Protein AF-A0A6H9Y4R7-F1 (afdb_monomer)

Secondary structure (DSSP, 8-state):
---------TTEEEE--SS-EEEEEE---TT-EE-TT-EEEEE--HHHHHHHHHHHHHHHHHHHHHHHHHHHHHHHHHHHHTTSS-HHHHHHHHHHHHHHHHHHHHHHHHHHHHHHHHHHTEEE-SSSEEEEEE---TT-EE--SSSPPP-EEEEEP-

Solvent-accessible surface area (backbone atoms only — not comparable to full-atom values): 8322 Å² total; per-residue (Å²): 136,75,94,78,79,99,76,78,73,88,45,63,45,76,37,63,51,85,48,59,37,37,29,58,43,67,71,68,52,69,70,38,76,47,45,56,65,38,66,42,32,31,35,60,46,69,67,36,54,51,45,27,53,52,24,48,52,50,22,52,5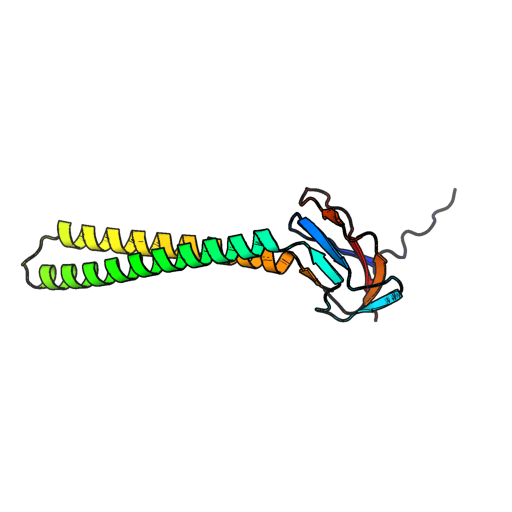2,28,44,51,51,20,53,49,30,45,54,48,27,53,53,34,48,58,32,35,78,68,69,75,44,52,71,67,60,33,51,51,31,48,52,50,20,54,51,27,46,50,50,21,52,53,25,44,54,49,26,53,53,28,43,50,50,40,57,39,36,43,38,51,34,91,48,47,23,28,30,69,41,69,70,64,48,67,72,40,76,44,63,59,54,100,80,49,71,65,31,36,28,36,29,62,63,133

pLDDT: mean 92.0, std 13.66, range [34.91, 98.81]

Foldseek 3Di:
DDDDDPDDPPFKDFDDFLAWAFWADAPDDAFDWDFFFAFGTAGPCPVLVVQLVVLVVQLVVLVVQLVVLVVVLVVQVVCVVVVNDDPVSNVVSVVSNVVSVVSSVVSVVSNVVSVVNSVSSTTGDNGTFGWNDAPDDGRDIWDNDPDTDGGTMTGDDD

Structure (mmCIF, N/CA/C/O backbone):
data_AF-A0A6H9Y4R7-F1
#
_entry.id   AF-A0A6H9Y4R7-F1
#
loop_
_atom_site.group_PDB
_atom_site.id
_atom_site.type_symbol
_atom_site.label_atom_id
_atom_site.label_alt_id
_atom_site.label_comp_id
_atom_site.label_asym_id
_atom_site.label_entity_id
_atom_site.label_seq_id
_atom_site.pdbx_PDB_ins_code
_atom_site.Cartn_x
_atom_site.Cartn_y
_atom_site.Cartn_z
_atom_site.occupancy
_atom_site.B_iso_or_equiv
_atom_site.auth_seq_id
_atom_site.auth_comp_id
_atom_site.auth_asym_id
_atom_site.auth_atom_id
_atom_site.pdbx_PDB_model_num
ATOM 1 N N . MET A 1 1 ? 13.373 31.600 -40.842 1.00 39.12 1 MET A N 1
ATOM 2 C CA . MET A 1 1 ? 14.141 30.350 -41.013 1.00 39.12 1 MET A CA 1
ATOM 3 C C . MET A 1 1 ? 13.322 29.209 -40.419 1.00 39.12 1 MET A C 1
ATOM 5 O O . MET A 1 1 ? 13.284 29.075 -39.210 1.00 39.12 1 MET A O 1
ATOM 9 N N . MET A 1 2 ? 12.576 28.522 -41.295 1.00 34.91 2 MET A N 1
ATOM 10 C CA . MET A 1 2 ? 11.834 27.258 -41.123 1.00 34.91 2 MET A CA 1
ATOM 11 C C . MET A 1 2 ? 11.121 26.961 -39.788 1.00 34.91 2 MET A C 1
ATOM 13 O O . MET A 1 2 ? 11.709 26.480 -38.827 1.00 34.91 2 MET A O 1
ATOM 17 N N . LEU A 1 3 ? 9.791 27.091 -39.840 1.00 49.03 3 LEU A N 1
ATOM 18 C CA . LEU A 1 3 ? 8.845 26.208 -39.156 1.00 49.03 3 LEU A CA 1
ATOM 19 C C . LEU A 1 3 ? 9.197 24.742 -39.469 1.00 49.03 3 LEU A C 1
ATOM 21 O O . LEU A 1 3 ? 9.132 24.339 -40.630 1.00 49.03 3 LEU A O 1
ATOM 25 N N . ALA A 1 4 ? 9.543 23.947 -38.455 1.00 38.09 4 ALA A N 1
ATOM 26 C CA . ALA A 1 4 ? 9.720 22.505 -38.599 1.00 38.09 4 ALA A CA 1
ATOM 27 C C . ALA A 1 4 ? 9.173 21.755 -37.370 1.00 38.09 4 ALA A C 1
ATOM 29 O O . ALA A 1 4 ? 9.802 21.681 -36.321 1.00 38.09 4 ALA A O 1
ATOM 30 N N . ALA A 1 5 ? 7.985 21.181 -37.573 1.00 39.47 5 ALA A N 1
ATOM 31 C CA . ALA A 1 5 ? 7.471 19.964 -36.943 1.00 39.47 5 ALA A CA 1
ATOM 32 C C . ALA A 1 5 ? 7.149 19.965 -35.433 1.00 39.47 5 ALA A C 1
ATOM 34 O O . ALA A 1 5 ? 7.619 19.114 -34.683 1.00 39.47 5 ALA A O 1
ATOM 35 N N . ALA A 1 6 ? 6.171 20.775 -35.021 1.00 44.34 6 ALA A N 1
ATOM 36 C CA . ALA A 1 6 ? 5.309 20.445 -33.880 1.00 44.34 6 ALA A CA 1
ATOM 37 C C . ALA A 1 6 ? 4.173 19.492 -34.314 1.00 44.34 6 ALA A C 1
ATOM 39 O O . ALA A 1 6 ? 2.999 19.826 -34.199 1.00 44.34 6 ALA A O 1
ATOM 40 N N . VAL A 1 7 ? 4.504 18.334 -34.900 1.00 42.00 7 VAL A N 1
ATOM 41 C CA . VAL A 1 7 ? 3.503 17.352 -35.365 1.00 42.00 7 VAL A CA 1
ATOM 42 C C . VAL A 1 7 ? 4.056 15.921 -35.277 1.00 42.00 7 VAL A C 1
ATOM 44 O O . VAL A 1 7 ? 4.198 15.324 -36.316 1.00 42.00 7 VAL A O 1
ATOM 47 N N . TRP A 1 8 ? 4.410 15.372 -34.097 1.00 39.59 8 TRP A N 1
ATOM 48 C CA . TRP A 1 8 ? 4.507 13.901 -33.822 1.00 39.59 8 TRP A CA 1
ATOM 49 C C . TRP A 1 8 ? 4.580 13.571 -32.303 1.00 39.59 8 TRP A C 1
ATOM 51 O O . TRP A 1 8 ? 5.187 12.581 -31.900 1.00 39.59 8 TRP A O 1
ATOM 61 N N . ALA A 1 9 ? 3.995 14.384 -31.414 1.00 50.56 9 ALA A N 1
ATOM 62 C CA . ALA A 1 9 ? 4.069 14.152 -29.958 1.00 50.56 9 ALA A CA 1
ATOM 63 C C . ALA A 1 9 ? 2.930 13.273 -29.389 1.00 50.56 9 ALA A C 1
ATOM 65 O O . ALA A 1 9 ? 2.937 12.960 -28.204 1.00 50.56 9 ALA A O 1
ATOM 66 N N . ALA A 1 10 ? 1.953 12.861 -30.205 1.00 55.28 10 ALA A N 1
ATOM 67 C CA . ALA A 1 10 ? 0.708 12.270 -29.699 1.00 55.28 10 ALA A CA 1
ATOM 68 C C . ALA A 1 10 ? 0.803 10.793 -29.264 1.00 55.28 10 ALA A C 1
ATOM 70 O O . ALA A 1 10 ? -0.064 10.335 -28.528 1.00 55.28 10 ALA A O 1
ATOM 71 N N . ASP A 1 11 ? 1.842 10.055 -29.672 1.00 76.69 11 ASP A N 1
ATOM 72 C CA . ASP A 1 11 ? 1.908 8.602 -29.440 1.00 76.69 11 ASP A CA 1
ATOM 73 C C . ASP A 1 11 ? 3.041 8.156 -28.507 1.00 76.69 11 ASP A C 1
ATOM 75 O O . ASP A 1 11 ? 3.164 6.958 -28.273 1.00 76.69 11 ASP A O 1
ATOM 79 N N . ARG A 1 12 ? 3.868 9.065 -27.967 1.00 86.94 12 ARG A N 1
ATOM 80 C CA . ARG A 1 12 ? 4.987 8.723 -27.069 1.00 86.94 12 ARG A CA 1
ATOM 81 C C . ARG A 1 12 ? 4.683 9.126 -25.632 1.00 86.94 12 ARG A C 1
ATOM 83 O O . ARG A 1 12 ? 4.601 10.310 -25.332 1.00 86.94 12 ARG A O 1
ATOM 90 N N . VAL A 1 13 ? 4.581 8.142 -24.746 1.00 92.38 13 VAL A N 1
ATOM 91 C CA . VAL A 1 13 ? 4.328 8.359 -23.319 1.00 92.38 13 VAL A CA 1
ATOM 92 C C . VAL A 1 13 ? 5.582 7.984 -22.526 1.00 92.38 13 VAL A C 1
ATOM 94 O O . VAL A 1 13 ? 5.934 6.799 -22.506 1.00 92.38 13 VAL A O 1
ATOM 97 N N . PRO A 1 14 ? 6.282 8.958 -21.911 1.00 92.50 14 PRO A N 1
ATOM 98 C CA . PRO A 1 14 ? 7.365 8.675 -20.980 1.00 92.50 14 PRO A CA 1
ATOM 99 C C . PRO A 1 14 ? 6.792 8.080 -19.693 1.00 92.50 14 PRO A C 1
ATOM 101 O O . PRO A 1 14 ? 5.782 8.545 -19.167 1.00 92.50 14 PRO A O 1
ATOM 104 N N . LEU A 1 15 ? 7.431 7.026 -19.204 1.00 93.31 15 LEU A N 1
ATOM 105 C CA . LEU A 1 15 ? 7.038 6.285 -18.016 1.00 93.31 15 LEU A CA 1
ATOM 106 C C . LEU A 1 15 ? 8.174 6.288 -16.998 1.00 93.31 15 LEU A C 1
ATOM 108 O O . LEU A 1 15 ? 9.349 6.165 -17.350 1.00 93.31 15 LEU A O 1
ATOM 112 N N . THR A 1 16 ? 7.793 6.378 -15.731 1.00 93.00 16 THR A N 1
ATOM 113 C CA . THR A 1 16 ? 8.684 6.363 -14.568 1.00 93.00 16 THR A CA 1
ATOM 114 C C . THR A 1 16 ? 7.980 5.694 -13.385 1.00 93.00 16 THR A C 1
ATOM 116 O O . THR A 1 16 ? 6.803 5.340 -13.489 1.00 93.00 16 THR A O 1
ATOM 119 N N . THR A 1 17 ? 8.683 5.505 -12.270 1.00 91.50 17 THR A N 1
ATOM 120 C CA . THR A 1 17 ? 8.118 4.963 -11.027 1.00 91.50 17 THR A CA 1
ATOM 121 C C . THR A 1 17 ? 7.825 6.094 -10.038 1.00 91.50 17 THR A C 1
ATOM 123 O O . THR A 1 17 ? 8.658 6.983 -9.872 1.00 91.50 17 THR A O 1
ATOM 126 N N . PRO A 1 18 ? 6.679 6.079 -9.334 1.00 89.00 18 PRO A N 1
ATOM 127 C CA . PRO A 1 18 ? 6.360 7.110 -8.343 1.00 89.00 18 PRO A CA 1
ATOM 128 C C . PRO A 1 18 ? 7.081 6.885 -7.001 1.00 89.00 18 PRO A C 1
ATOM 130 O O . PRO A 1 18 ? 7.002 7.724 -6.108 1.00 89.00 18 PRO A O 1
ATOM 133 N N . VAL A 1 19 ? 7.781 5.756 -6.850 1.00 93.06 19 VAL A N 1
ATOM 134 C CA . VAL A 1 19 ? 8.577 5.403 -5.672 1.00 93.06 19 VAL A CA 1
ATOM 135 C C . VAL A 1 19 ? 10.065 5.393 -6.005 1.00 93.06 19 VAL A C 1
ATOM 137 O O . VAL A 1 19 ? 10.465 5.020 -7.111 1.00 93.06 19 VAL A O 1
ATOM 140 N N . SER A 1 20 ? 10.881 5.783 -5.025 1.00 92.56 20 SER A N 1
ATOM 141 C CA . SER A 1 20 ? 12.337 5.705 -5.128 1.00 92.56 20 SER A CA 1
ATOM 142 C C . SER A 1 20 ? 12.818 4.267 -4.979 1.00 92.56 20 SER A C 1
ATOM 144 O O . SER A 1 20 ? 12.319 3.525 -4.130 1.00 92.56 20 SER A O 1
ATOM 146 N N . GLY A 1 21 ? 13.859 3.897 -5.715 1.00 93.81 21 GLY A N 1
ATOM 147 C CA . GLY A 1 21 ? 14.482 2.588 -5.563 1.00 93.81 21 GLY A CA 1
ATOM 148 C C . GLY A 1 21 ? 15.602 2.342 -6.556 1.00 93.81 21 GLY A C 1
ATOM 149 O O . GLY A 1 21 ? 15.889 3.168 -7.417 1.00 93.81 21 GLY A O 1
ATOM 150 N N . VAL A 1 22 ? 16.249 1.191 -6.422 1.00 96.19 22 VAL A N 1
ATOM 151 C CA . VAL A 1 22 ? 17.256 0.725 -7.381 1.00 96.19 22 VAL A CA 1
ATOM 152 C C . VAL A 1 22 ? 16.564 -0.178 -8.388 1.00 96.19 22 VAL A C 1
ATOM 154 O O . VAL A 1 22 ? 15.826 -1.072 -7.987 1.00 96.19 22 VAL A O 1
ATOM 157 N N . VAL A 1 23 ? 16.793 0.027 -9.681 1.00 97.00 23 VAL A N 1
ATOM 158 C CA . VAL A 1 23 ? 16.328 -0.873 -10.738 1.00 97.00 23 VAL A CA 1
ATOM 159 C C . VAL A 1 23 ? 16.949 -2.247 -10.514 1.00 97.00 23 VAL A C 1
ATOM 161 O O . VAL A 1 23 ? 18.165 -2.409 -10.599 1.00 97.00 23 VAL A O 1
ATOM 164 N N . LYS A 1 24 ? 16.112 -3.243 -10.230 1.00 97.62 24 LYS A N 1
ATOM 165 C CA . LYS A 1 24 ? 16.539 -4.632 -10.066 1.00 97.62 24 LYS A CA 1
ATOM 166 C C . LYS A 1 24 ? 16.580 -5.336 -11.415 1.00 97.62 24 LYS A C 1
ATOM 168 O O . LYS A 1 24 ? 17.581 -5.948 -11.765 1.00 97.62 24 LYS A O 1
ATOM 173 N N . GLU A 1 25 ? 15.498 -5.214 -12.180 1.00 97.38 25 GLU A N 1
ATOM 174 C CA . GLU A 1 25 ? 15.316 -5.906 -13.455 1.00 97.38 25 GLU A CA 1
ATOM 175 C C . GLU A 1 25 ? 14.568 -5.027 -14.459 1.00 97.38 25 GLU A C 1
ATOM 177 O O . GLU A 1 25 ? 13.631 -4.308 -14.107 1.00 97.38 25 GLU A O 1
ATOM 182 N N . VAL A 1 26 ? 14.948 -5.135 -15.733 1.00 97.44 26 VAL A N 1
ATOM 183 C CA . VAL A 1 26 ? 14.229 -4.537 -16.862 1.00 97.44 26 VAL A CA 1
ATOM 184 C C . VAL A 1 26 ? 13.771 -5.669 -17.772 1.00 97.44 26 VAL A C 1
ATOM 186 O O . VAL A 1 26 ? 14.589 -6.438 -18.269 1.00 97.44 26 VAL A O 1
ATOM 189 N N . TYR A 1 27 ? 12.461 -5.790 -17.970 1.00 97.31 27 TYR A N 1
ATOM 190 C CA . TYR A 1 27 ? 11.835 -6.939 -18.635 1.00 97.31 27 TYR A CA 1
ATOM 191 C C . TYR A 1 27 ? 11.663 -6.759 -20.141 1.00 97.31 27 TYR A C 1
ATOM 193 O O . TYR A 1 27 ? 11.212 -7.680 -20.823 1.00 97.31 27 TYR A O 1
ATOM 201 N N . VAL A 1 28 ? 11.970 -5.569 -20.659 1.00 97.19 28 VAL A N 1
ATOM 202 C CA . VAL A 1 28 ? 11.660 -5.203 -22.038 1.00 97.19 28 VAL A CA 1
ATOM 203 C C . VAL A 1 28 ? 12.841 -4.615 -22.793 1.00 97.19 28 VAL A C 1
ATOM 205 O O . VAL A 1 28 ? 13.744 -4.011 -22.211 1.00 97.19 28 VAL A O 1
ATOM 208 N N . GLN A 1 29 ? 12.799 -4.762 -24.114 1.00 96.31 29 GLN A N 1
ATOM 209 C CA . GLN A 1 29 ? 13.798 -4.248 -25.048 1.00 96.31 29 GLN A CA 1
ATOM 210 C C . GLN A 1 29 ? 13.185 -3.239 -26.023 1.00 96.31 29 GLN A C 1
ATOM 212 O O . GLN A 1 29 ? 11.985 -3.260 -26.299 1.00 96.31 29 GLN A O 1
ATOM 217 N N . VAL A 1 30 ? 14.015 -2.352 -26.576 1.00 95.94 30 VAL A N 1
ATOM 218 C CA . VAL A 1 30 ? 13.581 -1.399 -27.609 1.00 95.94 30 VAL A CA 1
ATOM 219 C C . VAL A 1 30 ? 13.037 -2.158 -28.824 1.00 95.94 30 VAL A C 1
ATOM 221 O O . VAL A 1 30 ? 13.640 -3.117 -29.291 1.00 95.94 30 VAL A O 1
ATOM 224 N N . GLY A 1 31 ? 11.878 -1.736 -29.330 1.00 95.19 31 GLY A N 1
ATOM 225 C CA . GLY A 1 31 ? 11.162 -2.386 -30.431 1.00 95.19 31 GLY A CA 1
ATOM 226 C C . GLY A 1 31 ? 10.186 -3.487 -30.002 1.00 95.19 31 GLY A C 1
ATOM 227 O O . GLY A 1 31 ? 9.360 -3.907 -30.814 1.00 95.19 31 GLY A O 1
ATOM 228 N N . GLN A 1 32 ? 10.212 -3.925 -28.740 1.00 97.19 32 GLN A N 1
ATOM 229 C CA . GLN A 1 32 ? 9.300 -4.951 -28.234 1.00 97.19 32 GLN A CA 1
ATOM 230 C C . GLN A 1 32 ? 7.860 -4.433 -28.133 1.00 97.19 32 GLN A C 1
ATOM 232 O O . GLN A 1 32 ? 7.616 -3.328 -27.644 1.00 97.19 32 GLN A O 1
ATOM 237 N N . LYS A 1 33 ? 6.896 -5.259 -28.558 1.00 96.81 33 LYS A N 1
ATOM 238 C CA . LYS A 1 33 ? 5.466 -5.037 -28.311 1.00 96.81 33 LYS A CA 1
ATOM 239 C C . LYS A 1 33 ? 5.106 -5.493 -26.898 1.00 96.81 33 LYS A C 1
ATOM 241 O O . LYS A 1 33 ? 5.501 -6.583 -26.492 1.00 96.81 33 LYS A O 1
ATOM 246 N N . VAL A 1 34 ? 4.332 -4.682 -26.194 1.00 97.12 34 VAL A N 1
ATOM 247 C CA . VAL A 1 34 ? 3.831 -4.940 -24.841 1.00 97.12 34 VAL A CA 1
ATOM 248 C C . VAL A 1 34 ? 2.324 -4.725 -24.805 1.00 97.12 34 VAL A C 1
ATOM 250 O O . VAL A 1 34 ? 1.787 -3.911 -25.559 1.00 97.12 34 VAL A O 1
ATOM 253 N N . LYS A 1 35 ? 1.641 -5.451 -23.930 1.00 97.25 35 LYS A N 1
ATOM 254 C CA . LYS A 1 35 ? 0.218 -5.295 -23.639 1.00 97.25 35 LYS A CA 1
ATOM 255 C C . LYS A 1 35 ? 0.020 -4.545 -22.332 1.00 97.25 35 LYS A C 1
ATOM 257 O O . LYS A 1 35 ? 0.889 -4.543 -21.463 1.00 97.25 35 LYS A O 1
ATOM 262 N N . LYS A 1 36 ? -1.152 -3.941 -22.158 1.00 95.94 36 LYS A N 1
ATOM 263 C CA . LYS A 1 36 ? -1.565 -3.330 -20.895 1.00 95.94 36 LYS A CA 1
ATOM 264 C C . LYS A 1 36 ? -1.393 -4.321 -19.740 1.00 95.94 36 LYS A C 1
ATOM 266 O O . LYS A 1 36 ? -1.931 -5.423 -19.770 1.00 95.94 36 LYS A O 1
ATOM 271 N N . GLY A 1 37 ? -0.698 -3.887 -18.693 1.00 96.31 37 GLY A N 1
ATOM 272 C CA . GLY A 1 37 ? -0.413 -4.686 -17.502 1.00 96.31 37 GLY A CA 1
ATOM 273 C C . GLY A 1 37 ? 0.906 -5.459 -17.551 1.00 96.31 37 GLY A C 1
ATOM 274 O O . GLY A 1 37 ? 1.349 -5.908 -16.491 1.00 96.31 37 GLY A O 1
ATOM 275 N N . ASP A 1 38 ? 1.563 -5.557 -18.712 1.00 97.75 38 ASP A N 1
ATOM 276 C CA . ASP A 1 38 ? 2.877 -6.193 -18.821 1.00 97.75 38 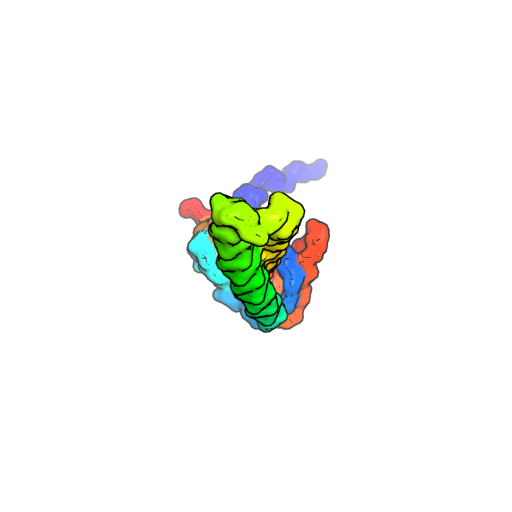ASP A CA 1
ATOM 277 C C . ASP A 1 38 ? 3.892 -5.463 -17.943 1.00 97.75 38 ASP A C 1
ATOM 279 O O . ASP A 1 38 ? 3.948 -4.230 -17.910 1.00 97.75 38 ASP A O 1
ATOM 283 N N . ARG A 1 39 ? 4.710 -6.235 -17.222 1.00 97.38 39 ARG A N 1
ATOM 284 C CA . ARG A 1 39 ? 5.803 -5.696 -16.411 1.00 97.38 39 ARG A CA 1
ATOM 285 C C . ARG A 1 39 ? 6.892 -5.208 -17.353 1.00 97.38 39 ARG A C 1
ATOM 287 O O . ARG A 1 39 ? 7.386 -5.967 -18.176 1.00 97.38 39 ARG A O 1
ATOM 294 N N . LEU A 1 40 ? 7.271 -3.949 -17.206 1.00 97.25 40 LEU A N 1
ATOM 295 C CA . LEU A 1 40 ? 8.332 -3.331 -17.990 1.00 97.25 40 LEU A CA 1
ATOM 296 C C . LEU A 1 40 ? 9.651 -3.324 -17.217 1.00 97.25 40 LEU A C 1
ATOM 298 O O . LEU A 1 40 ? 10.721 -3.531 -17.782 1.00 97.25 40 LEU A O 1
ATOM 302 N N . LEU A 1 41 ? 9.554 -3.100 -15.910 1.00 97.06 41 LEU A N 1
ATOM 303 C CA . LEU A 1 41 ? 10.672 -2.897 -14.998 1.00 97.06 41 LEU A CA 1
ATOM 304 C C . LEU A 1 41 ? 10.232 -3.283 -13.578 1.00 97.06 41 LEU A C 1
ATOM 306 O O . LEU A 1 41 ? 9.057 -3.140 -13.230 1.00 97.06 41 LEU A O 1
ATOM 310 N N . ALA A 1 42 ? 11.175 -3.720 -12.749 1.00 97.31 42 ALA A N 1
ATOM 311 C CA . ALA A 1 42 ? 11.006 -3.823 -11.305 1.00 97.31 42 ALA A CA 1
ATOM 312 C C . ALA A 1 42 ? 12.172 -3.165 -10.564 1.00 97.31 42 ALA A C 1
ATOM 314 O O . ALA A 1 42 ? 13.340 -3.357 -10.913 1.00 97.31 42 ALA A O 1
ATOM 315 N N . LEU A 1 43 ? 11.840 -2.418 -9.517 1.00 97.31 43 LEU A N 1
ATOM 316 C CA . LEU A 1 43 ? 12.793 -1.940 -8.526 1.00 97.31 43 LEU A CA 1
ATOM 317 C C . LEU A 1 43 ? 13.086 -3.035 -7.486 1.00 97.31 43 LEU A C 1
ATOM 319 O O . LEU A 1 43 ? 12.351 -4.018 -7.369 1.00 97.31 43 LEU A O 1
ATOM 323 N N . ASP A 1 44 ? 14.158 -2.862 -6.716 1.00 97.12 44 ASP A N 1
ATOM 324 C CA . ASP A 1 44 ? 14.396 -3.641 -5.504 1.00 97.12 44 ASP A CA 1
ATOM 325 C C . ASP A 1 44 ? 13.286 -3.347 -4.490 1.00 97.12 44 ASP A C 1
ATOM 327 O O . ASP A 1 44 ? 13.138 -2.229 -3.990 1.00 97.12 44 ASP A O 1
ATOM 331 N N . ASP A 1 45 ? 12.494 -4.376 -4.205 1.00 96.44 45 ASP A N 1
ATOM 332 C CA . ASP A 1 45 ? 11.308 -4.293 -3.370 1.00 96.44 45 ASP A CA 1
ATOM 333 C C . ASP A 1 45 ? 11.542 -4.786 -1.935 1.00 96.44 45 ASP A C 1
ATOM 335 O O . ASP A 1 45 ? 10.606 -4.797 -1.136 1.00 96.44 45 ASP A O 1
ATOM 339 N N . THR A 1 46 ? 12.778 -5.138 -1.560 1.00 97.06 46 THR A N 1
ATOM 340 C CA . THR A 1 46 ? 13.097 -5.772 -0.269 1.00 97.06 46 THR A CA 1
ATOM 341 C C . THR A 1 46 ? 12.614 -4.919 0.903 1.00 97.06 46 THR A C 1
ATOM 343 O O . THR A 1 46 ? 11.927 -5.396 1.809 1.00 97.06 46 THR A O 1
ATOM 346 N N . ARG A 1 47 ? 12.918 -3.616 0.864 1.00 96.06 47 ARG A N 1
ATOM 347 C CA . ARG A 1 47 ? 12.486 -2.666 1.899 1.00 96.06 47 ARG A CA 1
ATOM 348 C C . ARG A 1 47 ? 10.980 -2.426 1.859 1.00 96.06 47 ARG A C 1
ATOM 350 O O . ARG A 1 47 ? 10.370 -2.278 2.911 1.00 96.06 47 ARG A O 1
ATOM 357 N N . LEU A 1 48 ? 10.379 -2.400 0.672 1.00 97.06 48 LEU A N 1
ATOM 358 C CA . LEU A 1 48 ? 8.944 -2.162 0.507 1.00 97.06 48 LEU A CA 1
ATOM 359 C C . LEU A 1 48 ? 8.123 -3.339 1.044 1.00 97.06 48 LEU A C 1
ATOM 361 O O . LEU A 1 48 ? 7.175 -3.124 1.793 1.00 97.06 48 LEU A O 1
ATOM 365 N N . ARG A 1 49 ? 8.542 -4.580 0.770 1.00 98.12 49 ARG A N 1
ATOM 366 C CA . ARG A 1 49 ? 7.956 -5.791 1.365 1.00 98.12 49 ARG A CA 1
ATOM 367 C C . ARG A 1 49 ? 8.058 -5.778 2.884 1.00 98.12 49 ARG A C 1
ATOM 369 O O . ARG A 1 49 ? 7.065 -6.040 3.556 1.00 98.12 49 ARG A O 1
ATOM 376 N N . ALA A 1 50 ? 9.220 -5.411 3.427 1.00 98.44 50 ALA A N 1
ATOM 377 C CA . ALA A 1 50 ? 9.391 -5.286 4.873 1.00 98.44 50 ALA A CA 1
ATOM 378 C C . ALA A 1 50 ? 8.443 -4.235 5.481 1.00 98.44 50 ALA A C 1
ATOM 380 O O . ALA A 1 50 ? 7.855 -4.480 6.530 1.00 98.44 50 ALA A O 1
ATOM 381 N N . ARG A 1 51 ? 8.229 -3.097 4.803 1.00 98.19 51 ARG A N 1
ATOM 382 C CA . ARG A 1 51 ? 7.260 -2.072 5.236 1.00 98.19 51 ARG A CA 1
ATOM 383 C C . ARG A 1 51 ? 5.813 -2.552 5.185 1.00 98.19 51 ARG A C 1
ATOM 385 O O . ARG A 1 51 ? 5.041 -2.199 6.071 1.00 98.19 51 ARG A O 1
ATOM 392 N N . VAL A 1 52 ? 5.442 -3.360 4.190 1.00 98.69 52 VAL A N 1
ATOM 393 C CA . VAL A 1 52 ? 4.116 -3.999 4.152 1.00 98.69 52 VAL A CA 1
ATOM 394 C C . VAL A 1 52 ? 3.946 -4.925 5.351 1.00 98.69 52 VAL A C 1
ATOM 396 O O . VAL A 1 52 ? 2.968 -4.782 6.078 1.00 98.69 52 VAL A O 1
ATOM 399 N N . MET A 1 53 ? 4.923 -5.796 5.619 1.00 98.69 53 MET A N 1
ATOM 400 C CA . MET A 1 53 ? 4.881 -6.707 6.769 1.00 98.69 53 MET A CA 1
ATOM 401 C C . MET A 1 53 ? 4.779 -5.961 8.107 1.00 98.69 53 MET A C 1
ATOM 403 O O . MET A 1 53 ? 3.992 -6.339 8.972 1.00 98.69 53 MET A O 1
ATOM 407 N N . GLU A 1 54 ? 5.549 -4.884 8.279 1.00 98.69 54 GLU A N 1
ATOM 408 C CA . GLU A 1 54 ? 5.490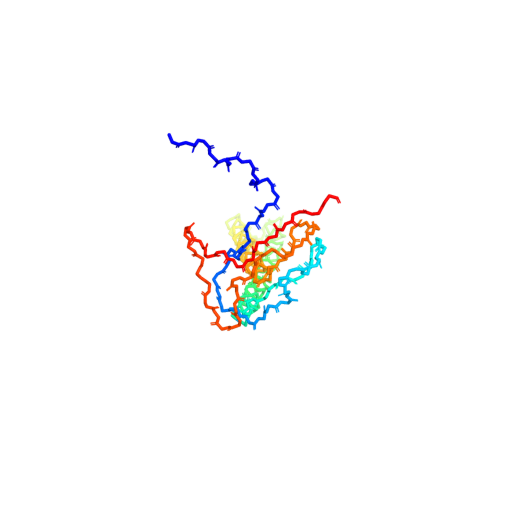 -4.019 9.463 1.00 98.69 54 GLU A CA 1
ATOM 409 C C . GLU A 1 54 ? 4.092 -3.402 9.641 1.00 98.69 54 GLU A C 1
ATOM 411 O O . GLU A 1 54 ? 3.521 -3.449 10.733 1.00 98.69 54 GLU A O 1
ATOM 416 N N . ALA A 1 55 ? 3.517 -2.851 8.567 1.00 98.75 55 ALA A N 1
ATOM 417 C CA . ALA A 1 55 ? 2.199 -2.227 8.610 1.00 98.75 55 ALA A CA 1
ATOM 418 C C . ALA A 1 55 ? 1.075 -3.246 8.860 1.00 98.75 55 ALA A C 1
ATOM 420 O O . ALA A 1 55 ? 0.147 -2.960 9.616 1.00 98.75 55 ALA A O 1
ATOM 421 N N . GLU A 1 56 ? 1.169 -4.444 8.280 1.00 98.75 56 GLU A N 1
ATOM 422 C CA . GLU A 1 56 ? 0.228 -5.545 8.514 1.00 98.75 56 GLU A CA 1
ATOM 423 C C . GLU A 1 56 ? 0.267 -6.032 9.966 1.00 98.75 56 GLU A C 1
ATOM 425 O O . GLU A 1 56 ? -0.787 -6.209 10.581 1.00 98.75 56 GLU A O 1
ATOM 430 N N . ALA A 1 57 ? 1.459 -6.175 10.552 1.00 98.75 57 ALA A N 1
ATOM 431 C CA . ALA A 1 57 ? 1.604 -6.512 11.967 1.00 98.75 57 ALA A CA 1
ATOM 432 C C . ALA A 1 57 ? 1.023 -5.417 12.878 1.00 98.75 57 ALA A C 1
ATOM 434 O O . ALA A 1 57 ? 0.306 -5.711 13.838 1.00 98.75 57 ALA A O 1
ATOM 435 N N . GLY A 1 58 ? 1.278 -4.144 12.556 1.00 98.62 58 GLY A N 1
ATOM 436 C CA . GLY A 1 58 ? 0.709 -3.007 13.279 1.00 98.62 58 GLY A CA 1
ATOM 437 C C . GLY A 1 58 ? -0.821 -2.982 13.232 1.00 98.62 58 GLY A C 1
ATOM 438 O O . GLY A 1 58 ? -1.467 -2.814 14.267 1.00 98.62 58 GLY A O 1
ATOM 439 N N . LEU A 1 59 ? -1.402 -3.206 12.052 1.00 98.81 59 LEU A N 1
ATOM 440 C CA . LEU A 1 59 ? -2.845 -3.325 11.856 1.00 98.81 59 LEU A CA 1
ATOM 441 C C . LEU A 1 59 ? -3.441 -4.484 12.658 1.00 98.81 59 LEU A C 1
ATOM 443 O O . LEU A 1 59 ? -4.465 -4.305 13.314 1.00 98.81 59 LEU A O 1
ATOM 447 N N . MET A 1 60 ? -2.803 -5.657 12.634 1.00 98.75 60 MET A N 1
ATOM 448 C CA . MET A 1 60 ? -3.257 -6.822 13.394 1.00 98.75 60 MET A CA 1
ATOM 449 C C . MET A 1 60 ? -3.320 -6.519 14.892 1.00 98.75 60 MET A C 1
ATOM 451 O O . MET A 1 60 ? -4.344 -6.781 15.520 1.00 98.75 60 MET A O 1
ATOM 455 N N . ARG A 1 61 ? -2.270 -5.900 15.447 1.00 98.75 61 ARG A N 1
ATOM 456 C CA . ARG A 1 61 ? -2.236 -5.493 16.857 1.00 98.75 61 ARG A CA 1
ATOM 457 C C . ARG A 1 61 ? -3.397 -4.559 17.204 1.00 98.75 61 ARG A C 1
ATOM 459 O O . ARG A 1 61 ? -4.147 -4.836 18.133 1.00 98.75 61 ARG A O 1
ATOM 466 N N . PHE A 1 62 ? -3.585 -3.482 16.441 1.00 98.69 62 PHE A N 1
ATOM 467 C CA . PHE A 1 62 ? -4.641 -2.510 16.739 1.00 98.69 62 PHE A CA 1
ATOM 468 C C . PHE A 1 62 ? -6.055 -3.060 16.523 1.00 98.69 62 PHE A C 1
ATOM 470 O O . PHE A 1 62 ? -6.974 -2.672 17.241 1.00 98.69 62 PHE A O 1
ATOM 477 N N . ARG A 1 63 ? -6.247 -3.990 15.578 1.00 98.69 63 ARG A N 1
ATOM 478 C CA . ARG A 1 63 ? -7.521 -4.710 15.440 1.00 98.69 63 ARG A CA 1
ATOM 479 C C . ARG A 1 63 ? -7.825 -5.541 16.685 1.00 98.69 63 ARG A C 1
ATOM 481 O O . ARG A 1 63 ? -8.943 -5.468 17.180 1.00 98.69 63 ARG A O 1
ATOM 488 N N . GLN A 1 64 ? -6.839 -6.254 17.232 1.00 98.81 64 GLN A N 1
ATOM 489 C CA . GLN A 1 64 ? -7.028 -7.011 18.474 1.00 98.81 64 GLN A CA 1
ATOM 490 C C . GLN A 1 64 ? -7.340 -6.105 19.672 1.00 98.81 64 GLN A C 1
ATOM 492 O O . GLN A 1 64 ? -8.251 -6.412 20.440 1.00 98.81 64 GLN A O 1
ATOM 497 N N . GLU A 1 65 ? -6.659 -4.963 19.793 1.00 98.69 65 GLU A N 1
ATOM 498 C CA . GLU A 1 65 ? -6.959 -3.958 20.824 1.00 98.69 65 GLU A CA 1
ATOM 499 C C . GLU A 1 65 ? -8.389 -3.403 20.685 1.00 98.69 65 GLU A C 1
ATOM 501 O O . GLU A 1 65 ? -9.101 -3.248 21.678 1.00 98.69 65 GLU A O 1
ATOM 506 N N . ALA A 1 66 ? -8.847 -3.140 19.455 1.00 98.81 66 ALA A N 1
ATOM 507 C CA . ALA A 1 66 ? -10.215 -2.694 19.195 1.00 98.81 66 ALA A CA 1
ATOM 508 C C . ALA A 1 66 ? -11.252 -3.766 19.557 1.00 98.81 66 ALA A C 1
ATOM 510 O O . ALA A 1 66 ? -12.259 -3.458 20.19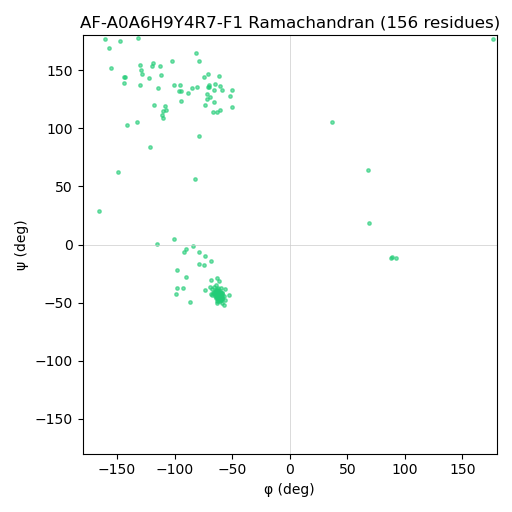5 1.00 98.81 66 ALA A O 1
ATOM 511 N N . GLU A 1 67 ? -10.999 -5.028 19.210 1.00 98.75 67 GLU A N 1
ATOM 512 C CA . GLU A 1 67 ? -11.863 -6.150 19.584 1.00 98.75 67 GLU A CA 1
ATOM 513 C C . GLU A 1 67 ? -11.939 -6.340 21.104 1.00 98.75 67 GLU A C 1
ATOM 515 O O . GLU A 1 67 ? -13.017 -6.587 21.650 1.00 98.75 67 GLU A O 1
ATOM 520 N N . GLU A 1 68 ? -10.811 -6.220 21.805 1.00 98.75 68 GLU A N 1
ATOM 521 C CA . GLU A 1 68 ? -10.758 -6.291 23.264 1.00 98.75 68 GLU A CA 1
ATOM 522 C C . GLU A 1 68 ? -11.550 -5.160 23.918 1.00 98.75 68 GLU A C 1
ATOM 524 O O . GLU A 1 68 ? -12.449 -5.430 24.721 1.00 98.75 68 GLU A O 1
ATOM 529 N N . ALA A 1 69 ? -11.304 -3.917 23.503 1.00 98.69 69 ALA A N 1
ATOM 530 C CA . ALA A 1 69 ? -12.044 -2.761 23.992 1.00 98.69 69 ALA A CA 1
ATOM 531 C C . ALA A 1 69 ? -13.548 -2.857 23.668 1.00 98.69 69 ALA A C 1
ATOM 533 O O . ALA A 1 69 ? -14.383 -2.408 24.453 1.00 98.69 69 ALA A O 1
ATOM 534 N N . GLY A 1 70 ? -13.918 -3.490 22.549 1.00 98.75 70 GLY A N 1
ATOM 535 C CA . GLY A 1 70 ? -15.310 -3.770 22.195 1.00 98.75 70 GLY A CA 1
ATOM 536 C C . GLY A 1 70 ? -15.971 -4.772 23.145 1.00 98.75 70 GLY A C 1
ATOM 537 O O . GLY A 1 70 ? -17.104 -4.561 23.585 1.00 98.75 70 GLY A O 1
ATOM 538 N N . ARG A 1 71 ? -15.256 -5.838 23.535 1.00 98.75 71 ARG A N 1
ATOM 539 C CA . ARG A 1 71 ? -15.729 -6.788 24.559 1.00 98.75 71 ARG A CA 1
ATOM 540 C C . ARG A 1 71 ? -15.870 -6.121 25.928 1.00 98.75 71 ARG A C 1
ATOM 542 O O . ARG A 1 71 ? -16.830 -6.404 26.641 1.00 98.75 71 ARG A O 1
ATOM 549 N N . GLU A 1 72 ? -14.938 -5.247 26.298 1.00 98.25 72 GLU A N 1
ATOM 550 C CA . GLU A 1 72 ? -15.016 -4.465 27.537 1.00 98.25 72 GLU A CA 1
ATOM 551 C C . GLU A 1 72 ? -16.198 -3.503 27.553 1.00 98.25 72 GLU A C 1
ATOM 553 O O . GLU A 1 72 ? -16.935 -3.473 28.536 1.00 98.25 72 GLU A O 1
ATOM 558 N N . LEU A 1 73 ? -16.415 -2.763 26.463 1.00 98.62 73 LEU A N 1
ATOM 559 C CA . LEU A 1 73 ? -17.566 -1.878 26.317 1.00 98.62 73 LEU A CA 1
ATOM 560 C C . LEU A 1 73 ? -18.878 -2.648 26.473 1.00 98.62 73 LEU A C 1
ATOM 562 O O . LEU A 1 73 ? -19.765 -2.202 27.195 1.00 98.62 73 LEU A O 1
ATOM 566 N N . LYS A 1 74 ? -18.986 -3.828 25.851 1.00 98.38 74 LYS A N 1
ATOM 567 C CA . LYS A 1 74 ? -20.172 -4.678 25.994 1.00 98.38 74 LYS A CA 1
ATOM 568 C C . LYS A 1 74 ? -20.421 -5.068 27.456 1.00 98.38 74 LYS A C 1
ATOM 570 O O . LYS A 1 74 ? -21.543 -4.930 27.931 1.00 98.38 74 LYS A O 1
ATOM 575 N N . ARG A 1 75 ? -19.382 -5.485 28.190 1.00 97.69 75 ARG A N 1
ATOM 576 C CA . ARG A 1 75 ? -19.503 -5.789 29.629 1.00 97.69 75 ARG A CA 1
ATOM 577 C C . ARG A 1 75 ? -19.890 -4.559 30.454 1.00 97.69 75 ARG A C 1
ATOM 579 O O . ARG A 1 75 ? -20.717 -4.671 31.352 1.00 97.69 75 ARG A O 1
ATOM 586 N N . ALA A 1 76 ? -19.308 -3.396 30.161 1.00 97.44 76 ALA A N 1
ATOM 587 C CA . ALA A 1 76 ? -19.626 -2.152 30.859 1.00 97.44 76 ALA A CA 1
ATOM 588 C C . ALA A 1 76 ? -21.087 -1.733 30.635 1.00 97.44 76 ALA A C 1
ATOM 590 O O . ALA A 1 76 ? -21.754 -1.344 31.588 1.00 97.44 76 ALA A O 1
ATOM 591 N N . GLN A 1 77 ? -21.600 -1.883 29.408 1.00 97.38 77 GLN A N 1
ATOM 592 C CA . GLN A 1 77 ? -23.012 -1.657 29.090 1.00 97.38 77 GLN A CA 1
ATOM 593 C C . GLN A 1 77 ? -23.921 -2.570 29.922 1.00 97.38 77 GLN A C 1
ATOM 595 O O . GLN A 1 77 ? -24.830 -2.085 30.584 1.00 97.38 77 GLN A O 1
ATOM 600 N N . GLU A 1 78 ? -23.640 -3.878 29.954 1.00 97.50 78 GLU A N 1
ATOM 601 C CA . GLU A 1 78 ? -24.440 -4.849 30.715 1.00 97.50 78 GLU A CA 1
ATOM 602 C C . GLU A 1 78 ? -24.476 -4.530 32.222 1.00 97.50 78 GLU A C 1
ATOM 604 O O . GLU A 1 78 ? -25.503 -4.713 32.876 1.00 97.50 78 GLU A O 1
ATOM 609 N N . LEU A 1 79 ? -23.369 -4.047 32.796 1.00 96.56 79 LEU A N 1
ATOM 610 C CA . LEU A 1 79 ? -23.308 -3.637 34.204 1.00 96.56 79 LEU A CA 1
ATOM 611 C C . LEU A 1 79 ? -24.035 -2.313 34.460 1.00 96.56 79 LEU A C 1
ATOM 613 O O . LEU A 1 79 ? -24.703 -2.180 35.487 1.00 96.56 79 LEU A O 1
ATOM 617 N N . TYR A 1 80 ? -23.916 -1.353 33.543 1.00 96.12 80 TYR A N 1
ATOM 618 C CA . TYR A 1 80 ? -24.623 -0.077 33.605 1.00 96.12 80 TYR A CA 1
ATOM 619 C C . TYR A 1 80 ? -26.144 -0.279 33.542 1.00 96.12 80 TYR A C 1
ATOM 621 O O . TYR A 1 80 ? -26.867 0.227 34.398 1.00 96.12 80 TYR A O 1
ATOM 629 N N . ASP A 1 81 ? -26.621 -1.114 32.615 1.00 95.44 81 ASP A N 1
ATOM 630 C CA . ASP A 1 81 ? -28.046 -1.433 32.444 1.00 95.44 81 ASP A CA 1
ATOM 631 C C . ASP A 1 81 ? -28.641 -2.136 33.673 1.00 95.44 81 ASP A C 1
ATOM 633 O O . ASP A 1 81 ? -29.825 -2.001 33.979 1.00 95.44 81 ASP A O 1
ATOM 637 N N . ARG A 1 82 ? -27.806 -2.870 34.417 1.00 96.25 82 ARG A N 1
ATOM 638 C CA . ARG A 1 82 ? -28.168 -3.508 35.690 1.00 96.25 82 ARG A CA 1
ATOM 639 C C . ARG A 1 82 ? -28.064 -2.573 36.901 1.00 96.25 82 ARG A C 1
ATOM 641 O O . ARG A 1 82 ? -28.323 -3.023 38.015 1.00 96.25 82 ARG A O 1
ATOM 648 N N . GLY A 1 83 ? -27.650 -1.318 36.714 1.00 93.25 83 GLY A N 1
ATOM 649 C CA . GLY A 1 83 ? -27.424 -0.349 37.791 1.00 93.25 83 GLY A CA 1
ATOM 650 C C . GLY A 1 83 ? -26.221 -0.671 38.686 1.00 93.25 83 GLY A C 1
ATOM 651 O O . GLY A 1 83 ? -26.146 -0.182 39.809 1.00 93.25 83 GLY A O 1
ATOM 652 N N . VAL A 1 84 ? -25.299 -1.520 38.218 1.00 92.62 84 VAL A N 1
ATOM 653 C CA . VAL A 1 84 ? -24.118 -1.979 38.973 1.00 92.62 84 VAL A CA 1
ATOM 654 C C . VAL A 1 84 ? -22.909 -1.063 38.750 1.00 92.62 84 VAL A C 1
ATOM 656 O O . VAL A 1 84 ? -22.052 -0.963 39.622 1.00 92.62 84 VAL A O 1
ATOM 659 N N . SER A 1 85 ? -22.833 -0.404 37.592 1.00 90.94 85 SER A N 1
ATOM 660 C CA . SER A 1 85 ? -21.717 0.458 37.180 1.00 90.94 85 SER A CA 1
ATOM 661 C C . SER A 1 85 ? -22.189 1.891 36.929 1.00 90.94 85 SER A C 1
ATOM 663 O O . SER A 1 85 ? -23.359 2.127 36.620 1.00 90.94 85 SER A O 1
ATOM 665 N N . SER A 1 86 ? -21.284 2.861 37.083 1.00 93.31 86 SER A N 1
ATOM 666 C CA . SER A 1 86 ? -21.598 4.283 36.886 1.00 93.31 86 SER A CA 1
ATOM 667 C C . SER A 1 86 ? -21.640 4.686 35.405 1.00 93.31 86 SER A C 1
ATOM 669 O O . SER A 1 86 ? -20.998 4.068 34.555 1.00 93.31 86 SER A O 1
ATOM 671 N N . THR A 1 87 ? -22.334 5.790 35.097 1.00 92.69 87 THR A N 1
ATOM 672 C CA . THR A 1 87 ? -22.282 6.437 33.769 1.00 92.69 87 THR A CA 1
ATOM 673 C C . THR A 1 87 ? -20.846 6.722 33.335 1.00 92.69 87 THR A C 1
ATOM 675 O O . THR A 1 87 ? -20.474 6.433 32.204 1.00 92.69 87 THR A O 1
ATOM 678 N N . THR A 1 88 ? -20.014 7.222 34.252 1.00 95.94 88 THR A N 1
ATOM 679 C CA . THR A 1 88 ? -18.605 7.545 33.996 1.00 95.94 88 THR A CA 1
ATOM 680 C C . THR A 1 88 ? -17.793 6.326 33.556 1.00 95.94 88 THR A C 1
ATOM 682 O O . THR A 1 88 ? -16.970 6.430 32.648 1.00 95.94 88 THR A O 1
ATOM 685 N N . GLU A 1 89 ? -18.008 5.163 34.176 1.00 93.44 89 GLU A N 1
ATOM 686 C CA . GLU A 1 89 ? -17.316 3.919 33.815 1.00 93.44 89 GLU A CA 1
ATOM 687 C C . GLU A 1 89 ? -17.725 3.423 32.425 1.00 93.44 89 GLU A C 1
ATOM 689 O O . GLU A 1 89 ? -16.861 3.051 31.620 1.00 93.44 89 GLU A O 1
ATOM 694 N N . PHE A 1 90 ? -19.025 3.470 32.125 1.00 97.25 90 PHE A N 1
ATOM 695 C CA . PHE A 1 90 ? -19.558 3.126 30.812 1.00 97.25 90 PHE A CA 1
ATOM 696 C C . PHE A 1 90 ? -19.040 4.071 29.715 1.00 97.25 90 PHE A C 1
ATOM 698 O O . PHE A 1 90 ? -18.499 3.613 28.704 1.00 97.25 90 PHE A O 1
ATOM 705 N N . ASP A 1 91 ? -19.109 5.384 29.938 1.00 97.75 91 ASP A N 1
ATOM 706 C CA . ASP A 1 91 ? -18.615 6.393 28.999 1.00 97.75 91 ASP A CA 1
ATOM 707 C C . ASP A 1 91 ? -17.101 6.271 28.779 1.00 97.75 91 ASP A C 1
ATOM 709 O O . ASP A 1 91 ? -16.615 6.389 27.648 1.00 97.75 91 ASP A O 1
ATOM 713 N N . ALA A 1 92 ? -16.339 5.952 29.830 1.00 97.94 92 ALA A N 1
ATOM 714 C CA . ALA A 1 92 ? -14.910 5.689 29.713 1.00 97.94 92 ALA A CA 1
ATOM 715 C C . ALA A 1 92 ? -14.625 4.455 28.840 1.00 97.94 92 ALA A C 1
ATOM 717 O O . ALA A 1 92 ? -13.727 4.502 27.995 1.00 97.94 92 ALA A O 1
ATOM 718 N N . ALA A 1 93 ? -15.387 3.366 28.993 1.00 98.12 93 ALA A N 1
ATOM 719 C CA . ALA A 1 93 ? -15.263 2.182 28.139 1.00 98.12 93 ALA A CA 1
ATOM 720 C C . ALA A 1 93 ? -15.628 2.493 26.678 1.00 98.12 93 ALA A C 1
ATOM 722 O O . ALA A 1 93 ? -14.928 2.070 25.754 1.00 98.12 93 ALA A O 1
ATOM 723 N N . LYS A 1 94 ? -16.671 3.303 26.463 1.00 98.38 94 LYS A N 1
ATOM 724 C CA . LYS A 1 94 ? -17.100 3.741 25.129 1.00 98.38 94 LYS A CA 1
ATOM 725 C C . LYS A 1 94 ? -16.008 4.548 24.436 1.00 98.38 94 LYS A C 1
ATOM 727 O O . LYS A 1 94 ? -15.691 4.291 23.273 1.00 98.38 94 LYS A O 1
ATOM 732 N N . LEU A 1 95 ? -15.389 5.479 25.161 1.00 98.62 95 LEU A N 1
ATOM 733 C CA . LEU A 1 95 ? -14.280 6.280 24.655 1.00 98.62 95 LEU A CA 1
ATOM 734 C C . LEU A 1 95 ? -13.039 5.426 24.356 1.00 98.62 95 LEU A C 1
ATOM 736 O O . LEU A 1 95 ? -12.391 5.648 23.333 1.00 98.62 95 LEU A O 1
ATOM 740 N N . ARG A 1 96 ? -12.708 4.446 25.210 1.00 98.62 96 ARG A N 1
ATOM 741 C CA . ARG A 1 96 ? -11.595 3.509 24.964 1.00 98.62 96 ARG A CA 1
ATOM 742 C C . ARG A 1 96 ? -11.805 2.710 23.680 1.00 98.62 96 ARG A C 1
ATOM 744 O O . ARG A 1 96 ? -10.912 2.691 22.837 1.00 98.62 96 ARG A O 1
ATOM 751 N N . HIS A 1 97 ? -12.992 2.132 23.496 1.00 98.81 97 HIS A N 1
ATOM 752 C CA . HIS A 1 97 ? -13.329 1.406 22.272 1.00 98.81 97 HIS A CA 1
ATOM 753 C C . HIS A 1 97 ? -13.246 2.303 21.032 1.00 98.81 97 HIS A C 1
ATOM 755 O O . HIS A 1 97 ? -12.591 1.940 20.058 1.00 98.81 97 HIS A O 1
ATOM 761 N N . ALA A 1 98 ? -13.824 3.509 21.083 1.00 98.75 98 ALA A N 1
ATOM 762 C CA . ALA A 1 98 ? -13.768 4.450 19.965 1.00 98.75 98 ALA A CA 1
ATOM 763 C C . ALA A 1 98 ? -12.323 4.814 19.570 1.00 98.75 98 ALA A C 1
ATOM 765 O O . ALA A 1 98 ? -11.999 4.854 18.384 1.00 98.75 98 ALA A O 1
ATOM 766 N N . ARG A 1 99 ? -11.434 5.029 20.551 1.00 98.81 99 ARG A N 1
ATOM 767 C CA . ARG A 1 99 ? -10.005 5.287 20.302 1.00 98.81 99 ARG A CA 1
ATOM 768 C C . ARG A 1 99 ? -9.302 4.085 19.674 1.00 98.81 99 ARG A C 1
ATOM 770 O O . ARG A 1 99 ? -8.548 4.259 18.724 1.00 98.81 99 ARG A O 1
ATOM 777 N N . ALA A 1 100 ? -9.558 2.879 20.176 1.00 98.69 100 ALA A N 1
ATOM 778 C CA . ALA A 1 100 ? -8.951 1.664 19.640 1.00 98.69 100 ALA A CA 1
ATOM 779 C C . ALA A 1 100 ? -9.381 1.405 18.183 1.00 98.69 100 ALA A C 1
ATOM 781 O O . ALA A 1 100 ? -8.542 1.102 17.336 1.00 98.69 100 ALA A O 1
ATOM 782 N N . VAL A 1 101 ? -10.661 1.628 17.859 1.00 98.81 101 VAL A N 1
ATOM 783 C CA . VAL A 1 101 ? -11.169 1.569 16.477 1.00 98.81 101 VAL A CA 1
ATOM 784 C C . VAL A 1 101 ? -10.474 2.599 15.584 1.00 98.81 101 VAL A C 1
ATOM 786 O O . VAL A 1 101 ? -10.042 2.254 14.485 1.00 98.81 101 VAL A O 1
ATOM 789 N N . ALA A 1 102 ? -10.319 3.842 16.050 1.00 98.81 102 ALA A N 1
ATOM 790 C CA . ALA A 1 102 ? -9.624 4.880 15.289 1.00 98.81 102 ALA A CA 1
ATOM 791 C C . ALA A 1 102 ? -8.158 4.504 15.004 1.00 98.81 102 ALA A C 1
ATOM 793 O O . ALA A 1 102 ? -7.695 4.641 13.873 1.00 98.81 102 ALA A O 1
ATOM 794 N N . ASN A 1 103 ? -7.450 3.946 15.991 1.00 98.75 103 ASN A N 1
ATOM 795 C CA . ASN A 1 103 ? -6.077 3.469 15.806 1.00 98.75 103 ASN A CA 1
ATOM 796 C C . ASN A 1 103 ? -5.997 2.328 14.775 1.00 98.75 103 ASN A C 1
ATOM 798 O O . ASN A 1 103 ? -5.084 2.297 13.949 1.00 98.75 103 ASN A O 1
ATOM 802 N N . ALA A 1 104 ? -6.961 1.400 14.786 1.00 98.81 104 ALA A N 1
ATOM 803 C CA . ALA A 1 104 ? -7.029 0.324 13.797 1.00 98.81 104 ALA A CA 1
ATOM 804 C C . ALA A 1 104 ? -7.270 0.862 12.376 1.00 98.81 104 ALA A C 1
ATOM 806 O O . ALA A 1 104 ? -6.652 0.383 11.426 1.00 98.81 104 ALA A O 1
ATOM 807 N N . GLN A 1 105 ? -8.119 1.882 12.224 1.00 98.75 105 GLN A N 1
ATOM 808 C CA . GLN A 1 105 ? -8.353 2.552 10.940 1.00 98.75 105 GLN A CA 1
ATOM 809 C C . GLN A 1 105 ? -7.107 3.291 10.435 1.00 98.75 105 GLN A C 1
ATOM 811 O O . GLN A 1 105 ? -6.780 3.218 9.251 1.00 98.75 105 GLN A O 1
ATOM 816 N N . GLU A 1 106 ? -6.374 3.965 11.322 1.00 98.81 106 GLU A N 1
ATOM 817 C CA . GLU A 1 106 ? -5.104 4.601 10.967 1.00 98.81 106 GLU A CA 1
ATOM 818 C C . GLU A 1 106 ? -4.070 3.564 10.496 1.00 98.81 106 GLU A C 1
ATOM 820 O O . GLU A 1 106 ? -3.394 3.752 9.481 1.00 98.81 106 GLU A O 1
ATOM 825 N N . ALA A 1 107 ? -3.964 2.437 11.203 1.00 98.75 107 ALA A N 1
ATOM 826 C CA . ALA A 1 107 ? -3.063 1.354 10.830 1.00 98.75 107 ALA A CA 1
ATOM 827 C C . ALA A 1 107 ? -3.442 0.708 9.488 1.00 98.75 107 ALA A C 1
ATOM 829 O O . ALA A 1 107 ? -2.557 0.358 8.706 1.00 98.75 107 ALA A O 1
ATOM 830 N N . GLU A 1 108 ? -4.738 0.615 9.179 1.00 98.69 108 GLU A N 1
ATOM 831 C CA . GLU A 1 108 ? -5.223 0.153 7.875 1.00 98.69 108 GLU A CA 1
ATOM 832 C C . GLU A 1 108 ? -4.752 1.091 6.762 1.00 98.69 108 GLU A C 1
ATOM 834 O O . GLU A 1 108 ? -4.186 0.642 5.767 1.00 98.69 108 GLU A O 1
ATOM 839 N N . ALA A 1 109 ? -4.902 2.405 6.951 1.00 98.81 109 ALA A N 1
ATOM 840 C CA . ALA A 1 109 ? -4.430 3.388 5.982 1.00 98.81 109 ALA A CA 1
ATOM 841 C C . ALA A 1 109 ? -2.915 3.263 5.739 1.00 98.81 109 ALA A C 1
ATOM 843 O O . ALA A 1 109 ? -2.464 3.279 4.591 1.00 98.81 109 ALA A O 1
ATOM 844 N N . ARG A 1 110 ? -2.123 3.053 6.800 1.00 98.69 110 ARG A N 1
ATOM 845 C CA . ARG A 1 110 ? -0.674 2.801 6.686 1.00 98.69 110 ARG A CA 1
ATOM 846 C C . ARG A 1 110 ? -0.372 1.534 5.880 1.00 98.69 110 ARG A C 1
ATOM 848 O O . ARG A 1 110 ? 0.517 1.565 5.030 1.00 98.69 110 ARG A O 1
ATOM 855 N N . ARG A 1 111 ? -1.124 0.449 6.095 1.00 98.69 111 ARG A N 1
ATOM 856 C CA . ARG A 1 111 ? -1.001 -0.805 5.331 1.00 98.69 111 ARG A CA 1
ATOM 857 C C . ARG A 1 111 ? -1.330 -0.603 3.855 1.00 98.69 111 ARG A C 1
ATOM 859 O O . ARG A 1 111 ? -0.590 -1.084 3.000 1.00 98.69 111 ARG A O 1
ATOM 866 N N . ILE A 1 112 ? -2.396 0.135 3.546 1.00 98.69 112 ILE A N 1
ATOM 867 C CA . ILE A 1 112 ? -2.789 0.469 2.169 1.00 98.69 112 ILE A CA 1
ATOM 868 C C . ILE A 1 112 ? -1.682 1.264 1.467 1.00 98.69 112 ILE A C 1
ATOM 870 O O . ILE A 1 112 ? -1.298 0.918 0.352 1.00 98.69 112 ILE A O 1
ATOM 874 N N . ILE A 1 113 ? -1.128 2.288 2.123 1.00 98.25 113 ILE A N 1
ATOM 875 C CA . ILE A 1 113 ? -0.036 3.101 1.566 1.00 98.25 113 ILE A CA 1
ATOM 876 C C . ILE A 1 113 ? 1.219 2.248 1.337 1.00 98.25 113 ILE A C 1
ATOM 878 O O . ILE A 1 113 ? 1.821 2.315 0.266 1.00 98.25 113 ILE A O 1
ATOM 882 N N . ALA A 1 114 ? 1.604 1.416 2.309 1.00 98.31 114 ALA A N 1
ATOM 883 C CA . ALA A 1 114 ? 2.758 0.529 2.175 1.00 98.31 114 ALA A CA 1
ATOM 884 C C . ALA A 1 114 ? 2.588 -0.455 1.006 1.00 98.31 114 ALA A C 1
ATOM 886 O O . ALA A 1 114 ? 3.514 -0.631 0.214 1.00 98.31 114 ALA A O 1
ATOM 887 N N . GLN A 1 115 ? 1.395 -1.045 0.861 1.00 98.38 115 GLN A N 1
ATOM 888 C CA . GLN A 1 115 ? 1.083 -1.939 -0.252 1.00 98.38 115 GLN A CA 1
ATOM 889 C C . GLN A 1 115 ? 1.140 -1.202 -1.588 1.00 98.38 115 GLN A C 1
ATOM 891 O O . GLN A 1 115 ? 1.734 -1.706 -2.535 1.00 98.38 115 GLN A O 1
ATOM 896 N N . LYS A 1 116 ? 0.574 0.006 -1.661 1.00 97.75 116 LYS A N 1
ATOM 897 C CA . LYS A 1 116 ? 0.593 0.808 -2.884 1.00 97.75 116 LYS A CA 1
ATOM 8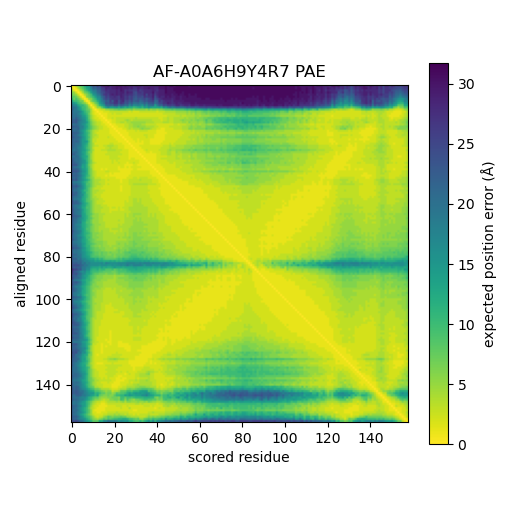98 C C . LYS A 1 116 ? 2.023 1.125 -3.324 1.00 97.75 116 LYS A C 1
ATOM 900 O O . LYS A 1 116 ? 2.346 0.948 -4.493 1.00 97.75 116 LYS A O 1
ATOM 905 N N . ASN A 1 117 ? 2.893 1.490 -2.384 1.00 96.50 117 ASN A N 1
ATOM 906 C CA . ASN A 1 117 ? 4.308 1.719 -2.673 1.00 96.50 117 ASN A CA 1
ATOM 907 C C . ASN A 1 117 ? 5.009 0.450 -3.188 1.00 96.50 117 ASN A C 1
ATOM 909 O O . ASN A 1 117 ? 5.826 0.530 -4.103 1.00 96.50 117 ASN A O 1
ATOM 913 N N . LEU A 1 118 ? 4.689 -0.721 -2.622 1.00 97.56 118 LEU A N 1
ATOM 914 C CA . LEU A 1 118 ? 5.195 -2.005 -3.111 1.00 97.56 118 LEU A CA 1
ATOM 915 C C . LEU A 1 118 ? 4.696 -2.303 -4.531 1.00 97.56 118 LEU A C 1
ATOM 917 O O . LEU A 1 118 ? 5.489 -2.696 -5.383 1.00 97.56 118 LEU A O 1
ATOM 921 N N . ASP A 1 119 ? 3.416 -2.085 -4.814 1.00 96.50 119 ASP A N 1
ATOM 922 C CA . ASP A 1 119 ? 2.845 -2.311 -6.144 1.00 96.50 119 ASP A CA 1
ATOM 923 C C . ASP A 1 119 ? 3.475 -1.378 -7.189 1.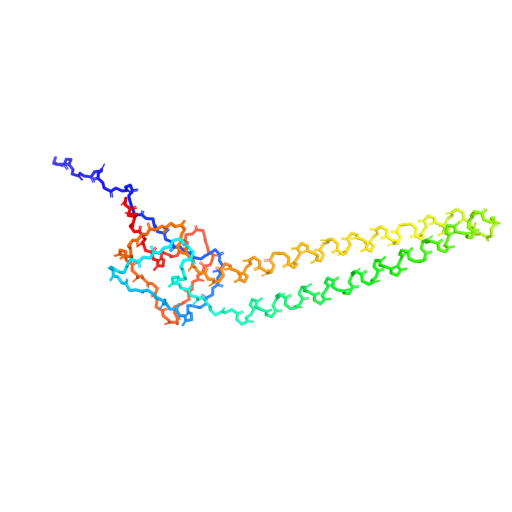00 96.50 119 ASP A C 1
ATOM 925 O O . ASP A 1 119 ? 3.774 -1.797 -8.310 1.00 96.50 119 ASP A O 1
ATOM 929 N N . ASP A 1 120 ? 3.742 -0.133 -6.792 1.00 95.44 120 ASP A N 1
ATOM 930 C CA . ASP A 1 120 ? 4.361 0.902 -7.619 1.00 95.44 120 ASP A CA 1
ATOM 931 C C . ASP A 1 120 ? 5.869 0.693 -7.845 1.00 95.44 120 ASP A C 1
ATOM 933 O O . ASP A 1 120 ? 6.460 1.341 -8.712 1.00 95.44 120 ASP A O 1
ATOM 937 N N . SER A 1 121 ? 6.494 -0.255 -7.133 1.00 96.19 121 SER A N 1
ATOM 938 C CA . SER A 1 121 ? 7.869 -0.699 -7.414 1.00 96.19 121 SER A CA 1
ATOM 939 C C . SER A 1 121 ? 7.994 -1.461 -8.736 1.00 96.19 121 SER A C 1
ATOM 941 O O . SER A 1 121 ? 9.099 -1.656 -9.248 1.00 96.19 121 SER A O 1
ATOM 943 N N . VAL A 1 122 ? 6.867 -1.889 -9.312 1.00 97.00 122 VAL A N 1
ATOM 944 C CA . VAL A 1 122 ? 6.807 -2.565 -10.604 1.00 97.00 122 VAL A CA 1
ATOM 945 C C . VAL A 1 122 ? 6.158 -1.639 -11.621 1.00 97.00 122 VAL A C 1
ATOM 947 O O . VAL A 1 122 ? 4.942 -1.444 -11.629 1.00 97.00 122 VAL A O 1
ATOM 950 N N . LEU A 1 123 ? 6.962 -1.126 -12.549 1.00 96.00 123 LEU A N 1
ATOM 951 C CA . LEU A 1 123 ? 6.446 -0.341 -13.659 1.00 96.00 123 LEU A CA 1
ATOM 952 C C . LEU A 1 123 ? 5.759 -1.264 -14.665 1.00 96.00 123 LEU A C 1
ATOM 954 O O . LEU A 1 123 ? 6.388 -2.163 -15.231 1.00 96.00 123 LEU A O 1
ATOM 958 N N . LYS A 1 124 ? 4.469 -1.027 -14.905 1.00 96.69 124 LYS A N 1
ATOM 959 C CA . LYS A 1 124 ? 3.655 -1.778 -15.868 1.00 96.69 124 LYS A CA 1
ATOM 960 C C . LYS A 1 124 ? 3.245 -0.908 -17.048 1.00 96.69 124 LYS A C 1
ATOM 962 O O . LYS A 1 124 ? 3.103 0.305 -16.914 1.00 96.69 124 LYS A O 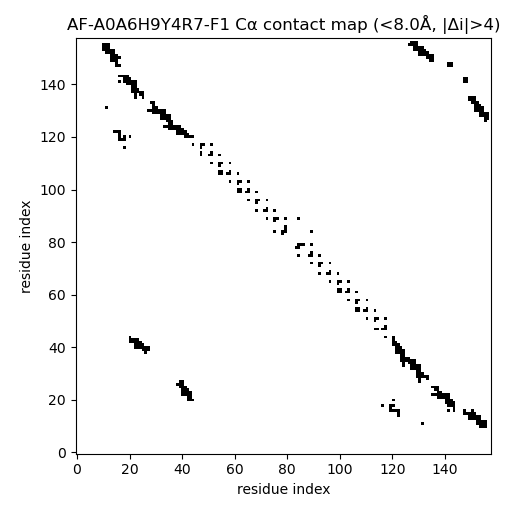1
ATOM 967 N N . ALA A 1 125 ? 2.997 -1.539 -18.190 1.00 96.19 125 ALA A N 1
ATOM 968 C CA . ALA A 1 125 ? 2.453 -0.863 -19.358 1.00 96.19 125 ALA A CA 1
ATOM 969 C C . ALA A 1 125 ? 1.016 -0.369 -19.081 1.00 96.19 125 ALA A C 1
ATOM 971 O O . ALA A 1 125 ? 0.139 -1.185 -18.779 1.00 96.19 125 ALA A O 1
ATOM 972 N N . PRO A 1 126 ? 0.723 0.938 -19.208 1.00 94.38 126 PRO A N 1
ATOM 973 C CA . PRO A 1 126 ? -0.630 1.462 -19.006 1.00 94.38 126 PRO A CA 1
ATOM 974 C C . PRO A 1 126 ? -1.593 1.144 -20.166 1.00 94.38 126 PRO A C 1
ATOM 976 O O . PRO A 1 126 ? -2.812 1.222 -19.997 1.00 94.38 126 PRO A O 1
ATOM 979 N N . PHE A 1 127 ? -1.062 0.779 -21.336 1.00 95.06 127 PHE A N 1
ATOM 980 C CA . PHE A 1 127 ? -1.797 0.448 -22.559 1.00 95.06 127 PHE A CA 1
ATOM 981 C C . PHE A 1 127 ? -0.940 -0.436 -23.482 1.00 95.06 127 PHE A C 1
ATOM 983 O O . PHE A 1 127 ? 0.265 -0.576 -23.267 1.00 95.06 127 PHE A O 1
ATOM 990 N N . ASP A 1 128 ? -1.557 -0.992 -24.526 1.00 95.25 128 ASP A N 1
ATOM 991 C CA . ASP A 1 128 ? -0.870 -1.774 -25.559 1.00 95.25 128 ASP A CA 1
ATOM 992 C C . ASP A 1 128 ? 0.035 -0.878 -26.418 1.00 95.25 128 ASP A C 1
ATOM 994 O O . ASP A 1 128 ? -0.395 0.147 -26.959 1.00 95.25 128 ASP A O 1
ATOM 998 N N . GLY A 1 129 ? 1.306 -1.247 -26.548 1.00 94.75 129 GLY A N 1
ATOM 999 C CA . GLY A 1 129 ? 2.315 -0.353 -27.101 1.00 94.75 129 GLY A CA 1
ATOM 1000 C C . GLY A 1 129 ? 3.571 -1.043 -27.617 1.00 94.75 129 GLY A C 1
ATOM 1001 O O . GLY A 1 129 ? 3.743 -2.253 -27.509 1.00 94.75 129 GLY A O 1
ATOM 1002 N N . VAL A 1 130 ? 4.473 -0.244 -28.181 1.00 96.12 130 VAL A N 1
ATOM 1003 C CA . VAL A 1 130 ? 5.843 -0.636 -28.535 1.00 96.12 130 VAL A CA 1
ATOM 1004 C C . VAL A 1 130 ? 6.815 0.150 -27.676 1.00 96.12 130 VAL A C 1
ATOM 1006 O O . VAL A 1 130 ? 6.699 1.371 -27.576 1.00 96.12 130 VAL A O 1
ATOM 1009 N N . VAL A 1 131 ? 7.821 -0.509 -27.115 1.00 96.50 131 VAL A N 1
ATOM 1010 C CA . VAL A 1 131 ? 8.923 0.168 -26.427 1.00 96.50 131 VAL A CA 1
ATOM 1011 C C . VAL A 1 131 ? 9.731 0.970 -27.443 1.00 96.50 131 VAL A C 1
ATOM 1013 O O . VAL A 1 131 ? 10.353 0.413 -28.346 1.00 96.50 131 VAL A O 1
ATOM 1016 N N . ARG A 1 132 ? 9.711 2.298 -27.325 1.00 95.12 132 ARG A N 1
ATOM 1017 C CA . ARG A 1 132 ? 10.436 3.209 -28.222 1.00 95.12 132 ARG A CA 1
ATOM 1018 C C . ARG A 1 132 ? 11.814 3.561 -27.692 1.00 95.12 132 ARG A C 1
ATOM 1020 O O . ARG A 1 132 ? 12.728 3.716 -28.492 1.00 95.12 132 ARG A O 1
ATOM 1027 N N . VAL A 1 133 ? 11.931 3.726 -26.378 1.00 94.44 133 VAL A N 1
ATOM 1028 C CA . VAL A 1 133 ? 13.182 4.042 -25.679 1.00 94.44 133 VAL A CA 1
ATOM 1029 C C . VAL A 1 133 ? 13.192 3.293 -24.351 1.00 94.44 133 VAL A C 1
ATOM 1031 O O . VAL A 1 133 ? 12.140 3.137 -23.726 1.00 94.44 133 VAL A O 1
ATOM 1034 N N . ARG A 1 134 ? 14.375 2.838 -23.942 1.00 94.88 134 ARG A N 1
ATOM 1035 C CA . ARG A 1 134 ? 14.658 2.213 -22.649 1.00 94.88 134 ARG A CA 1
ATOM 1036 C C . ARG A 1 134 ? 15.914 2.874 -22.085 1.00 94.88 134 ARG A C 1
ATOM 1038 O O . ARG A 1 134 ? 16.998 2.611 -22.593 1.00 94.88 134 ARG A O 1
ATOM 1045 N N . GLU A 1 135 ? 15.746 3.735 -21.090 1.00 93.75 135 GLU A N 1
ATOM 1046 C CA . GLU A 1 135 ? 16.851 4.433 -20.409 1.00 93.75 135 GLU A CA 1
ATOM 1047 C C . GLU A 1 135 ? 17.243 3.737 -19.099 1.00 93.75 135 GLU A C 1
ATOM 1049 O O . GLU A 1 135 ? 18.363 3.892 -18.622 1.00 93.75 135 GLU A O 1
ATOM 1054 N N . ALA A 1 136 ? 16.336 2.940 -18.526 1.00 94.56 136 ALA A N 1
ATOM 1055 C CA . ALA A 1 136 ? 16.594 2.187 -17.305 1.00 94.56 136 ALA A CA 1
ATOM 1056 C C . ALA A 1 136 ? 17.575 1.023 -17.523 1.00 94.56 136 ALA A C 1
ATOM 1058 O O . ALA A 1 136 ? 17.403 0.214 -18.439 1.00 94.56 136 ALA A O 1
ATOM 1059 N N . GLU A 1 137 ? 18.526 0.885 -16.598 1.00 94.38 137 GLU A N 1
ATOM 1060 C CA . GLU A 1 137 ? 19.464 -0.240 -16.509 1.00 94.38 137 GLU A CA 1
ATOM 1061 C C . GLU A 1 137 ? 19.457 -0.846 -15.097 1.00 94.38 137 GLU A C 1
ATOM 1063 O O . GLU A 1 137 ? 19.307 -0.101 -14.123 1.00 94.38 137 GLU A O 1
ATOM 1068 N N . PRO A 1 138 ? 19.652 -2.170 -14.943 1.00 95.94 138 PRO A N 1
ATOM 1069 C CA . PRO A 1 138 ? 19.892 -2.7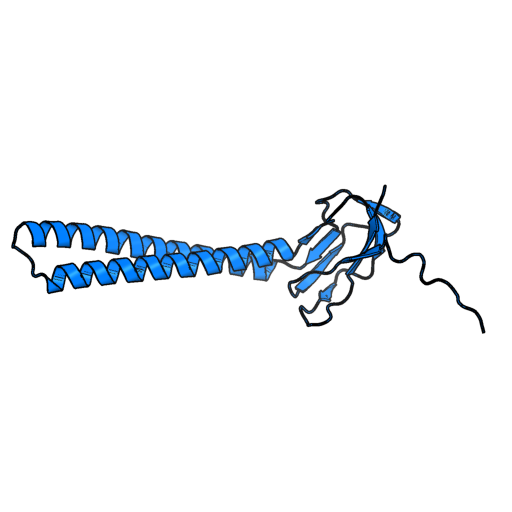84 -13.637 1.00 95.94 138 PRO A CA 1
ATOM 1070 C C . PRO A 1 138 ? 21.006 -2.076 -12.855 1.00 95.94 138 PRO A C 1
ATOM 1072 O O . PRO A 1 138 ? 22.071 -1.783 -13.393 1.00 95.94 138 PRO A O 1
ATOM 1075 N N . GLY A 1 139 ? 20.752 -1.793 -11.578 1.00 94.56 139 GLY A N 1
ATOM 1076 C CA . GLY A 1 139 ? 21.650 -1.038 -10.701 1.00 94.56 139 GLY A CA 1
ATOM 1077 C C . GLY A 1 139 ? 21.454 0.483 -10.730 1.00 94.56 139 GLY A C 1
ATOM 1078 O O . GLY A 1 139 ? 21.972 1.168 -9.849 1.00 94.56 139 GLY A O 1
ATOM 1079 N N . MET A 1 140 ? 20.679 1.031 -11.675 1.00 93.44 140 MET A N 1
ATOM 1080 C CA . MET A 1 140 ? 20.346 2.459 -11.698 1.00 93.44 140 MET A CA 1
ATOM 1081 C C . MET A 1 140 ? 19.484 2.837 -10.488 1.00 93.44 140 MET A C 1
ATOM 1083 O O . MET A 1 140 ? 18.488 2.177 -10.198 1.00 93.44 140 MET A O 1
ATOM 1087 N N . TYR A 1 141 ? 19.826 3.928 -9.803 1.00 92.50 141 TYR A N 1
ATOM 1088 C CA . TYR A 1 141 ? 18.982 4.501 -8.756 1.00 92.50 141 TYR A CA 1
ATOM 1089 C C . TYR A 1 141 ? 17.978 5.496 -9.346 1.00 92.50 141 TYR A C 1
ATOM 1091 O O . TYR A 1 141 ? 18.356 6.405 -10.084 1.00 92.50 141 TYR A O 1
ATOM 1099 N N . VAL A 1 142 ? 16.708 5.341 -8.983 1.00 91.06 142 VAL A N 1
ATOM 1100 C CA . VAL A 1 142 ? 15.599 6.205 -9.394 1.00 91.06 142 VAL A CA 1
ATOM 1101 C C . VAL A 1 142 ? 15.130 7.010 -8.180 1.00 91.06 142 VAL A C 1
ATOM 1103 O O . VAL A 1 142 ? 14.631 6.414 -7.221 1.00 91.06 142 VAL A O 1
ATOM 1106 N N . PRO A 1 143 ? 15.282 8.345 -8.179 1.00 89.06 143 PRO A N 1
ATOM 1107 C CA . PRO A 1 143 ? 14.722 9.199 -7.140 1.00 89.06 143 PRO A CA 1
ATOM 1108 C C . PRO A 1 143 ? 13.255 9.554 -7.437 1.00 89.06 143 PRO A C 1
ATOM 1110 O O . PRO A 1 143 ? 12.925 9.990 -8.538 1.00 89.06 143 PRO A O 1
ATOM 1113 N N . ALA A 1 144 ? 12.383 9.455 -6.432 1.00 79.62 144 ALA A N 1
ATOM 1114 C CA . ALA A 1 144 ? 11.069 10.094 -6.444 1.00 79.62 144 ALA A CA 1
ATOM 1115 C C . ALA A 1 144 ? 11.237 11.583 -6.095 1.00 79.62 144 ALA A C 1
ATOM 1117 O O . ALA A 1 144 ? 11.313 11.960 -4.926 1.00 79.62 144 ALA A O 1
ATOM 1118 N N . GLN A 1 145 ? 11.360 12.419 -7.124 1.00 81.56 145 GLN A N 1
ATOM 1119 C CA . GLN A 1 145 ? 11.522 13.874 -7.027 1.00 81.56 145 GLN A CA 1
ATOM 1120 C C . GLN A 1 145 ? 10.550 14.585 -7.981 1.00 81.56 145 GLN A C 1
ATOM 1122 O O . GLN A 1 145 ? 9.810 13.918 -8.696 1.00 81.56 145 GLN A O 1
ATOM 1127 N N . LEU A 1 146 ? 10.543 15.925 -7.984 1.00 71.94 146 LEU A N 1
ATOM 1128 C CA . LEU A 1 146 ? 9.615 16.732 -8.794 1.00 71.94 146 LEU A CA 1
ATOM 1129 C C . LEU A 1 146 ? 9.704 16.401 -10.298 1.00 71.94 146 LEU A C 1
ATOM 1131 O O . LEU A 1 146 ? 8.675 16.304 -10.956 1.00 71.94 146 LEU A O 1
ATOM 1135 N N . ASP A 1 147 ? 10.924 16.142 -10.783 1.00 78.31 147 ASP A N 1
ATOM 1136 C CA . ASP A 1 147 ? 11.222 15.698 -12.149 1.00 78.31 147 ASP A CA 1
ATOM 1137 C C . ASP A 1 147 ? 11.964 14.348 -12.111 1.00 78.31 147 ASP A C 1
ATOM 1139 O O . ASP A 1 147 ? 13.204 14.304 -12.092 1.00 78.31 147 ASP A O 1
ATOM 1143 N N . PRO A 1 148 ? 11.240 13.220 -12.005 1.00 80.56 148 PRO A N 1
ATOM 1144 C CA . PRO A 1 148 ? 11.854 11.899 -12.003 1.00 80.56 148 PRO A CA 1
ATOM 1145 C C . PRO A 1 148 ? 12.399 11.558 -13.402 1.00 80.56 148 PRO A C 1
ATOM 1147 O O . PRO A 1 148 ? 11.806 11.956 -14.412 1.00 80.56 148 PRO A O 1
ATOM 1150 N N . PRO A 1 149 ? 13.507 10.799 -13.502 1.00 85.69 149 PRO A N 1
ATOM 1151 C CA . PRO A 1 149 ? 14.041 10.395 -14.795 1.00 85.69 149 PRO A CA 1
ATOM 1152 C C . PRO A 1 149 ? 13.022 9.541 -15.558 1.00 85.69 149 PRO A C 1
ATOM 1154 O O . PRO A 1 149 ? 12.281 8.740 -14.974 1.00 85.69 149 PRO A O 1
ATOM 1157 N N . THR A 1 150 ? 12.995 9.703 -16.881 1.00 90.81 150 THR A N 1
ATOM 1158 C CA . THR A 1 150 ? 12.220 8.811 -17.746 1.00 90.81 150 THR A CA 1
ATOM 1159 C C . THR A 1 150 ? 12.923 7.463 -17.786 1.00 90.81 150 THR A C 1
ATOM 1161 O O . THR A 1 150 ? 14.120 7.384 -18.009 1.00 90.81 150 THR A O 1
ATOM 1164 N N . LEU A 1 151 ? 12.188 6.381 -17.551 1.00 92.38 151 LEU A N 1
ATOM 1165 C CA . LEU A 1 151 ? 12.758 5.034 -17.542 1.00 92.38 151 LEU A CA 1
ATOM 1166 C C . LEU A 1 151 ? 12.508 4.339 -18.878 1.00 92.38 151 LEU A C 1
ATOM 1168 O O . LEU A 1 151 ? 13.388 3.673 -19.430 1.00 92.38 151 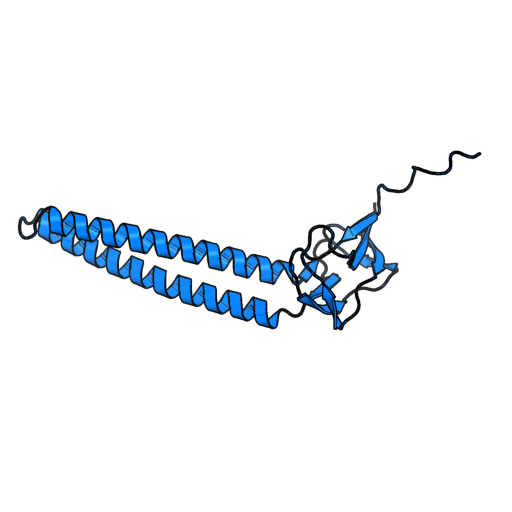LEU A O 1
ATOM 1172 N N . ILE A 1 152 ? 11.289 4.487 -19.403 1.00 93.88 152 ILE A N 1
ATOM 1173 C CA . ILE A 1 152 ? 10.824 3.841 -20.632 1.00 93.88 152 ILE A CA 1
ATOM 1174 C C . ILE A 1 152 ? 9.901 4.802 -21.376 1.00 93.88 152 ILE A C 1
ATOM 1176 O O . ILE A 1 152 ? 9.045 5.431 -20.765 1.00 93.88 152 ILE A O 1
ATOM 1180 N N . ILE A 1 153 ? 10.015 4.878 -22.701 1.00 94.81 153 ILE A N 1
ATOM 1181 C CA . ILE A 1 153 ? 9.041 5.583 -23.546 1.00 94.81 153 ILE A CA 1
ATOM 1182 C C . ILE A 1 153 ? 8.244 4.548 -24.330 1.00 94.81 153 ILE A C 1
ATOM 1184 O O . ILE A 1 153 ? 8.815 3.814 -25.143 1.00 94.81 153 ILE A O 1
ATOM 1188 N N . LEU A 1 154 ? 6.924 4.513 -24.133 1.00 93.44 154 LEU A N 1
ATOM 1189 C CA . LEU A 1 154 ? 6.026 3.670 -24.922 1.00 93.44 154 LEU A CA 1
ATOM 1190 C C . LEU A 1 154 ? 5.404 4.439 -26.081 1.00 93.44 154 LEU A C 1
ATOM 1192 O O . LEU A 1 154 ? 4.957 5.571 -25.931 1.00 93.44 154 LEU A O 1
ATOM 1196 N N . GLY A 1 155 ? 5.363 3.782 -27.235 1.00 92.75 155 GLY A N 1
ATOM 1197 C CA . GLY A 1 155 ? 4.618 4.176 -28.418 1.00 92.75 155 GLY A CA 1
ATOM 1198 C C . GLY A 1 155 ? 3.260 3.485 -28.441 1.00 92.75 155 GLY A C 1
ATOM 1199 O O . GLY A 1 155 ? 3.250 2.257 -28.432 1.00 92.75 155 GLY A O 1
ATOM 1200 N N . LYS A 1 156 ? 2.136 4.200 -28.506 1.00 89.12 156 LYS A N 1
ATOM 1201 C CA . LYS A 1 156 ? 0.816 3.554 -28.611 1.00 89.12 156 LYS A CA 1
ATOM 1202 C C . LYS A 1 156 ? 0.673 2.795 -29.940 1.00 89.12 156 LYS A C 1
ATOM 1204 O O . LYS A 1 156 ? 1.100 3.289 -30.983 1.00 89.12 156 LYS A O 1
ATOM 1209 N N . ILE A 1 157 ? 0.100 1.591 -29.902 1.00 82.81 157 ILE A N 1
ATOM 1210 C CA . ILE A 1 157 ? -0.301 0.845 -31.106 1.00 82.81 157 ILE A CA 1
ATOM 1211 C C . ILE A 1 157 ? -1.795 1.115 -31.334 1.00 82.81 157 ILE A C 1
ATOM 1213 O O . ILE A 1 157 ? -2.569 1.088 -30.377 1.00 82.81 157 ILE A O 1
ATOM 1217 N N . ARG A 1 158 ? -2.175 1.446 -32.572 1.00 71.12 158 ARG A N 1
ATOM 1218 C CA . ARG A 1 158 ? -3.581 1.556 -32.993 1.00 71.12 158 ARG A CA 1
ATOM 1219 C C . ARG A 1 158 ? -4.156 0.192 -33.332 1.00 71.12 158 ARG A C 1
ATOM 1221 O O . ARG A 1 158 ? -3.393 -0.624 -33.895 1.00 71.12 158 ARG A O 1
#

Mean predicted aligned error: 6.47 Å

Radius of gyration: 25.68 Å; Cα contacts (8 Å, |Δi|>4): 246; chains: 1; bounding box: 50×37×80 Å

Nearest PDB structures (foldseek):
  2f1m-assembly1_B  TM=9.403E-01  e=2.176E-09  Escherichia coli
  2f1m-assembly2_D  TM=9.438E-01  e=2.315E-09  Escherichia coli
  2f1m-assembly1_A  TM=9.344E-01  e=1.229E-08  Escherichia coli
  2f1m-assembly2_C  TM=8.887E-01  e=9.022E-09  Escherichia coli
  5v5s-assembly1_D  TM=8.980E-01  e=8.481E-09  Escherichia coli

Sequence (158 aa):
MMLAAAVWAADRVPLTTPVSGVVKEVYVQVGQKVKKGDRLLALDDTRLRARVMEAEAGLMRFRQEAEEAGRELKRAQELYDRGVSSTTEFDAAKLRHARAVANAQEAEARRIIAQKNLDDSVLKAPFDGVVRVREAEPGMYVPAQLDPPTLIILGKIR